Protein AF-A0A0G0P1F6-F1 (afdb_monomer)

Secondary structure (DSSP, 8-state):
-THHHHHHHHHHHHHHHHHHHHHT-S-THHHHHSHHHHHHHHHHHHHHHHHHHHHHHHT--HHHHHHHTSHHHHHHHHHHHHHHHHHHHHHHHHHHHHTTTT-HHHHHTTTS--S-HHHHHHHHHHH-

Sequence (128 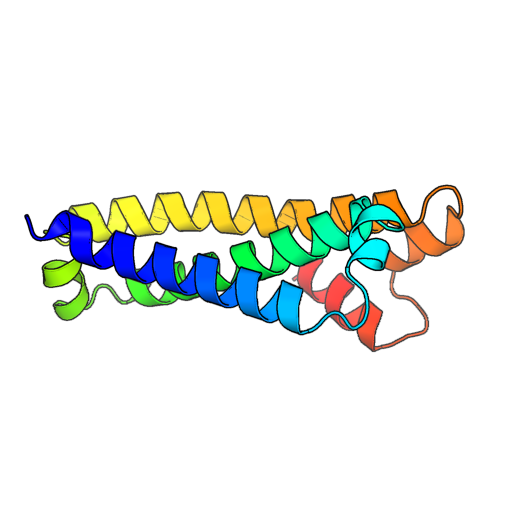aa):
MQKKKGNFIIMVLVILTLSLYLLSKADLKILWRYPWLSVSQMMSLVGVVLLSFTFVLGSRSKFLENWFGGLDEVNKKHQRLGKISYFLLLLHPLLLAVNVLPNVKAATNFLYLSQNNVYNFGVLALYL

Mean predicted aligned error: 8.44 Å

Radius of gyration: 17.68 Å; Cα contacts (8 Å, |Δi|>4): 114; chains: 1; bounding box: 34×30×54 Å

Organism: NCBI:txid1618489

Structure (mmCIF, N/CA/C/O backbone):
data_AF-A0A0G0P1F6-F1
#
_entry.id   AF-A0A0G0P1F6-F1
#
loop_
_atom_site.group_PDB
_atom_site.id
_atom_site.type_symbol
_atom_site.label_atom_id
_atom_site.label_alt_id
_atom_site.label_comp_id
_atom_site.label_asym_id
_atom_site.label_entity_id
_atom_site.label_seq_id
_atom_site.pdbx_PDB_ins_code
_atom_site.Cartn_x
_atom_site.Cartn_y
_atom_site.Cartn_z
_atom_site.occupancy
_atom_site.B_iso_or_equiv
_atom_site.auth_seq_id
_atom_site.auth_comp_id
_atom_site.auth_asym_id
_atom_site.auth_atom_id
_atom_site.pdbx_PDB_model_num
ATOM 1 N N . MET A 1 1 ? -1.261 -1.566 26.936 1.00 49.44 1 MET A N 1
ATOM 2 C CA . MET A 1 1 ? -0.662 -2.495 25.938 1.00 49.44 1 MET A CA 1
ATOM 3 C C . MET A 1 1 ? -1.499 -2.724 24.666 1.00 49.44 1 MET A C 1
ATOM 5 O O . MET A 1 1 ? -0.980 -3.338 23.741 1.00 49.44 1 MET A O 1
ATOM 9 N N . GLN A 1 2 ? -2.741 -2.223 24.543 1.00 54.69 2 GLN A N 1
ATOM 10 C CA . GLN A 1 2 ? -3.617 -2.553 23.400 1.00 54.69 2 GLN A CA 1
ATOM 11 C C . GLN A 1 2 ? -3.175 -1.951 22.047 1.00 54.69 2 GLN A C 1
ATOM 13 O O . GLN A 1 2 ? -3.309 -2.622 21.029 1.00 54.69 2 GLN A O 1
ATOM 18 N N . LYS A 1 3 ? -2.500 -0.785 22.037 1.00 57.94 3 LYS A N 1
ATOM 19 C CA . LYS A 1 3 ? -1.999 -0.101 20.818 1.00 57.94 3 LYS A CA 1
ATOM 20 C C . LYS A 1 3 ? -1.089 -0.955 19.910 1.00 57.94 3 LYS A C 1
ATOM 22 O O . LYS A 1 3 ? -0.895 -0.615 18.744 1.00 57.94 3 LYS A O 1
ATOM 27 N N . LYS A 1 4 ? -0.484 -2.033 20.431 1.00 65.12 4 LYS A N 1
ATOM 28 C CA . LYS A 1 4 ? 0.428 -2.899 19.662 1.00 65.12 4 LYS A CA 1
ATOM 29 C C . LYS A 1 4 ? -0.303 -3.938 18.802 1.00 65.12 4 LYS A C 1
ATOM 31 O O . LYS A 1 4 ? 0.271 -4.364 17.806 1.00 65.12 4 LYS A O 1
ATOM 36 N N . LYS A 1 5 ? -1.551 -4.306 19.130 1.00 78.50 5 LYS A N 1
ATOM 37 C CA . LYS A 1 5 ? -2.279 -5.380 18.428 1.00 78.50 5 LYS A CA 1
ATOM 38 C C . LYS A 1 5 ? -2.628 -4.997 16.986 1.00 78.50 5 LYS A C 1
ATOM 40 O O . LYS A 1 5 ? -2.312 -5.751 16.073 1.00 78.50 5 LYS A O 1
ATOM 45 N N . GLY A 1 6 ? -3.186 -3.803 16.766 1.00 80.44 6 GLY A N 1
ATOM 46 C CA . GLY A 1 6 ? -3.555 -3.342 15.422 1.00 80.44 6 GLY A CA 1
ATOM 47 C C . GLY A 1 6 ? -2.365 -3.201 14.463 1.00 80.44 6 GLY A C 1
ATOM 48 O O . GLY A 1 6 ? -2.410 -3.695 13.340 1.00 80.44 6 GLY A O 1
ATOM 49 N N . ASN A 1 7 ? -1.256 -2.599 14.915 1.00 85.50 7 ASN A N 1
ATOM 50 C CA . ASN A 1 7 ? -0.048 -2.490 14.082 1.00 85.50 7 ASN A CA 1
ATOM 51 C C . ASN A 1 7 ? 0.570 -3.866 13.782 1.00 85.50 7 ASN A C 1
ATOM 53 O O . ASN A 1 7 ? 1.120 -4.057 12.702 1.00 85.50 7 ASN A O 1
ATOM 57 N N . PHE A 1 8 ? 0.487 -4.812 14.724 1.00 88.50 8 PHE A N 1
ATOM 58 C CA . PHE A 1 8 ? 0.992 -6.168 14.525 1.00 88.50 8 PHE A CA 1
ATOM 59 C C . PHE A 1 8 ? 0.235 -6.890 13.404 1.00 88.50 8 PHE A C 1
ATOM 61 O O . PHE A 1 8 ? 0.870 -7.471 12.534 1.00 88.50 8 PHE A O 1
ATOM 68 N N . ILE A 1 9 ? -1.097 -6.775 13.358 1.00 89.69 9 ILE A N 1
ATOM 69 C CA . ILE A 1 9 ? -1.917 -7.369 12.286 1.00 89.69 9 ILE A CA 1
ATOM 70 C C . ILE A 1 9 ? -1.520 -6.811 10.914 1.00 89.69 9 ILE A C 1
ATOM 72 O O . ILE A 1 9 ? -1.302 -7.578 9.978 1.00 89.69 9 ILE A O 1
ATOM 76 N N . ILE A 1 10 ? -1.373 -5.485 10.802 1.00 90.62 10 ILE A N 1
ATOM 77 C CA . ILE A 1 10 ? -0.956 -4.839 9.547 1.00 90.62 10 ILE A CA 1
ATOM 78 C C . ILE A 1 10 ? 0.430 -5.344 9.126 1.00 90.62 10 ILE A C 1
ATOM 80 O O . ILE A 1 10 ? 0.631 -5.701 7.969 1.00 90.62 10 ILE A O 1
ATOM 84 N N . MET A 1 11 ? 1.376 -5.417 10.067 1.00 92.19 11 MET A N 1
ATOM 85 C CA . MET A 1 11 ? 2.730 -5.901 9.797 1.00 92.19 11 MET A CA 1
ATOM 86 C C . MET A 1 11 ? 2.732 -7.360 9.327 1.00 92.19 11 MET A C 1
A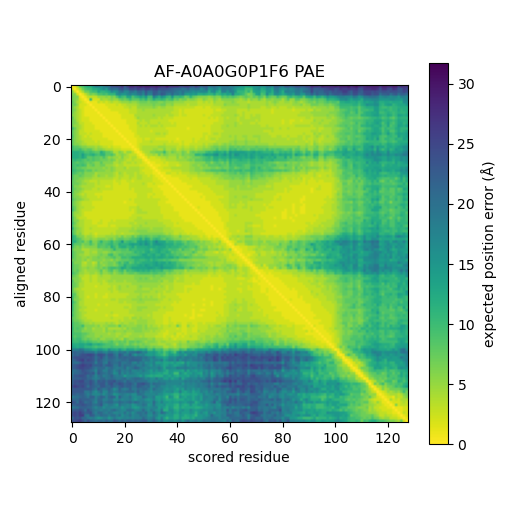TOM 88 O O . MET A 1 11 ? 3.383 -7.670 8.333 1.00 92.19 11 MET A O 1
ATOM 92 N N . VAL A 1 12 ? 1.971 -8.238 9.988 1.00 94.25 12 VAL A N 1
ATOM 93 C CA . VAL A 1 12 ? 1.838 -9.648 9.596 1.00 94.25 12 VAL A CA 1
ATOM 94 C C . VAL A 1 12 ? 1.283 -9.771 8.180 1.00 94.25 12 VAL A C 1
ATOM 96 O O . VAL A 1 12 ? 1.823 -10.539 7.393 1.00 94.25 12 VAL A O 1
ATOM 99 N N . LEU A 1 13 ? 0.259 -8.995 7.821 1.00 93.25 13 LEU A N 1
ATOM 100 C CA . LEU A 1 13 ? -0.334 -9.052 6.481 1.00 93.25 13 LEU A CA 1
ATOM 101 C C . LEU A 1 13 ? 0.591 -8.506 5.394 1.00 93.25 13 LEU A C 1
ATOM 103 O O . LEU A 1 13 ? 0.654 -9.079 4.308 1.00 93.25 13 LEU A O 1
ATOM 107 N N . VAL A 1 14 ? 1.344 -7.442 5.680 1.00 93.88 14 VAL A N 1
ATOM 108 C CA . VAL A 1 14 ? 2.364 -6.927 4.755 1.00 93.88 14 VAL A CA 1
ATOM 109 C C . VAL A 1 14 ? 3.455 -7.974 4.527 1.00 93.88 14 VAL A C 1
ATOM 111 O O . VAL A 1 14 ? 3.782 -8.271 3.380 1.00 93.88 14 VAL A O 1
ATOM 114 N N . ILE A 1 15 ? 3.974 -8.579 5.601 1.00 94.88 15 ILE A N 1
ATOM 115 C CA . ILE A 1 15 ? 4.989 -9.637 5.511 1.00 94.88 15 ILE A CA 1
ATOM 116 C C . ILE A 1 15 ? 4.435 -10.839 4.749 1.00 94.88 15 ILE A C 1
ATOM 118 O O . ILE A 1 15 ? 5.092 -11.334 3.842 1.00 94.88 15 ILE A 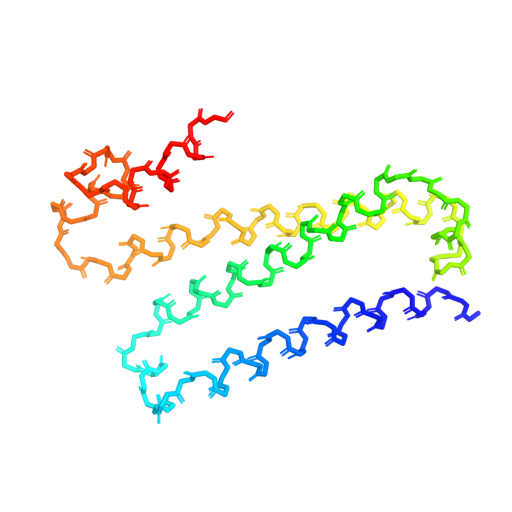O 1
ATOM 122 N N . LEU A 1 16 ? 3.217 -11.279 5.067 1.00 95.62 16 LEU A N 1
ATOM 123 C CA . LEU A 1 16 ? 2.559 -12.385 4.379 1.00 95.62 16 LEU A CA 1
ATOM 124 C C . LEU A 1 16 ? 2.433 -12.107 2.877 1.00 95.62 16 LEU A C 1
ATOM 126 O O . LEU A 1 16 ? 2.779 -12.963 2.069 1.00 95.62 16 LEU A O 1
ATOM 130 N N . THR A 1 17 ? 2.002 -10.902 2.501 1.00 94.69 17 THR A N 1
ATOM 131 C CA . THR A 1 17 ? 1.849 -10.502 1.094 1.00 94.69 17 THR A CA 1
ATOM 132 C C . THR A 1 17 ? 3.189 -10.521 0.358 1.00 94.69 17 THR A C 1
ATOM 134 O O . THR A 1 17 ? 3.278 -11.046 -0.750 1.00 94.69 17 THR A O 1
ATOM 137 N N . LEU A 1 18 ? 4.253 -10.001 0.978 1.00 93.50 18 LEU A N 1
ATOM 138 C CA . LEU A 1 18 ? 5.594 -10.019 0.391 1.00 93.50 18 LEU A CA 1
ATOM 139 C C . LEU A 1 18 ? 6.163 -11.441 0.292 1.00 93.50 18 LEU A C 1
ATOM 141 O O . LEU A 1 18 ? 6.753 -11.790 -0.729 1.00 93.50 18 LEU A O 1
ATOM 145 N N . SER A 1 19 ? 5.942 -12.281 1.301 1.00 93.25 19 SER A N 1
ATOM 146 C CA . SER A 1 19 ? 6.341 -13.691 1.275 1.00 93.25 19 SER A CA 1
ATOM 147 C C . SER A 1 19 ? 5.630 -14.456 0.160 1.00 93.25 19 SER A C 1
ATOM 149 O O . SER A 1 19 ? 6.282 -15.164 -0.603 1.00 93.25 19 SER A O 1
ATOM 151 N N . LEU A 1 20 ? 4.313 -14.273 0.009 1.00 93.25 20 LEU A N 1
ATOM 152 C CA . LEU A 1 20 ? 3.540 -14.875 -1.083 1.00 93.25 20 LEU A CA 1
ATOM 153 C C . LEU A 1 20 ? 4.018 -14.387 -2.455 1.00 93.25 20 LEU A C 1
ATOM 155 O O . LEU A 1 20 ? 4.124 -15.183 -3.384 1.00 93.25 20 LEU A O 1
ATOM 159 N N . TYR A 1 21 ? 4.365 -13.104 -2.579 1.00 92.31 21 TYR A N 1
ATOM 160 C CA . TYR A 1 21 ? 4.943 -12.562 -3.807 1.00 92.31 21 TYR A CA 1
ATOM 161 C C . TYR A 1 21 ? 6.274 -13.234 -4.172 1.00 92.31 21 TYR A C 1
ATOM 163 O O . TYR A 1 21 ? 6.478 -13.583 -5.335 1.00 92.31 21 TYR A O 1
ATOM 171 N N . LEU A 1 22 ? 7.163 -13.448 -3.196 1.00 91.19 22 LEU A N 1
ATOM 172 C CA . LEU A 1 22 ? 8.436 -14.138 -3.420 1.00 91.19 22 LEU A CA 1
ATOM 173 C C . LEU A 1 22 ? 8.22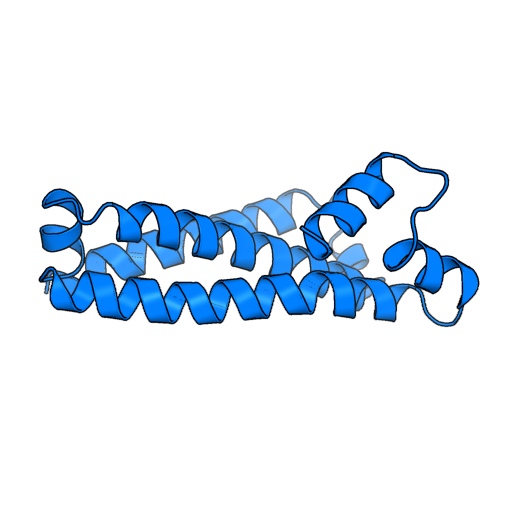4 -15.611 -3.794 1.00 91.19 22 LEU A C 1
ATOM 175 O O . LEU A 1 22 ? 8.834 -16.081 -4.750 1.00 91.19 22 LEU A O 1
ATOM 179 N N . LEU A 1 23 ? 7.320 -16.309 -3.098 1.00 91.50 23 LEU A N 1
ATOM 180 C CA . LEU A 1 23 ? 6.961 -17.704 -3.388 1.00 91.50 23 LEU A CA 1
ATOM 181 C C . LEU A 1 23 ? 6.291 -17.874 -4.757 1.00 91.50 23 LEU A C 1
ATOM 183 O O . LEU A 1 23 ? 6.416 -18.922 -5.382 1.00 91.50 23 LEU A O 1
ATOM 187 N N . SER A 1 24 ? 5.599 -16.843 -5.243 1.00 90.06 24 SER A N 1
ATOM 188 C CA . SER A 1 24 ? 4.973 -16.849 -6.565 1.00 90.06 24 SER A CA 1
ATOM 189 C C . SER A 1 24 ? 5.988 -16.783 -7.716 1.00 90.06 24 SER A C 1
ATOM 191 O O . SER A 1 24 ? 5.598 -17.010 -8.864 1.00 90.06 24 SER A O 1
ATOM 193 N N . LYS A 1 25 ? 7.261 -16.435 -7.471 1.00 86.00 25 LYS A N 1
ATOM 194 C CA . LYS A 1 25 ? 8.282 -16.373 -8.527 1.00 86.00 25 LYS A CA 1
ATOM 195 C C . LYS A 1 25 ? 8.949 -17.738 -8.700 1.00 86.00 25 LYS A C 1
ATOM 197 O O . LYS A 1 25 ? 9.528 -18.274 -7.766 1.00 86.00 25 LYS A O 1
ATOM 202 N N . ALA A 1 26 ? 8.931 -18.251 -9.931 1.00 80.19 26 ALA A N 1
ATOM 203 C CA . ALA A 1 26 ? 9.583 -19.514 -10.284 1.00 80.19 26 ALA A CA 1
ATOM 204 C C . ALA A 1 26 ? 11.121 -19.467 -10.158 1.00 80.19 26 ALA A C 1
ATOM 206 O O . ALA A 1 26 ? 11.741 -20.480 -9.857 1.00 80.19 26 ALA A O 1
ATOM 207 N N . ASP A 1 27 ? 11.735 -18.296 -10.367 1.00 86.44 27 ASP A N 1
ATOM 208 C CA . ASP A 1 27 ? 13.167 -18.067 -10.151 1.00 86.44 27 ASP A CA 1
ATOM 209 C C . ASP A 1 27 ? 13.384 -16.698 -9.486 1.00 86.44 27 ASP A C 1
ATOM 211 O O . ASP A 1 27 ? 12.959 -15.655 -9.997 1.00 86.44 27 ASP A O 1
ATOM 215 N N . LEU A 1 28 ? 14.080 -16.691 -8.348 1.00 85.19 28 LEU A N 1
ATOM 216 C CA . LEU A 1 28 ? 14.423 -15.474 -7.608 1.00 85.19 28 LEU A CA 1
ATOM 217 C C . LEU A 1 28 ? 15.410 -14.579 -8.375 1.00 85.19 28 LEU A C 1
ATOM 219 O O . LEU A 1 28 ? 15.469 -13.376 -8.124 1.00 85.19 28 LEU A O 1
ATOM 223 N N . LYS A 1 29 ? 16.145 -15.116 -9.357 1.00 87.56 29 LYS A N 1
ATOM 224 C CA . LYS A 1 29 ? 17.039 -14.329 -10.223 1.00 87.56 29 LYS A CA 1
ATOM 225 C C . LYS A 1 29 ? 16.285 -13.307 -11.074 1.00 87.56 29 LYS A C 1
ATOM 227 O O . LYS A 1 29 ? 16.871 -12.298 -11.461 1.00 87.56 29 LYS A O 1
ATOM 232 N N . ILE A 1 30 ? 14.988 -13.516 -11.321 1.00 82.62 30 ILE A N 1
ATOM 233 C CA . ILE A 1 30 ? 14.132 -12.554 -12.034 1.00 82.62 30 ILE A CA 1
ATOM 234 C C . ILE A 1 30 ? 14.092 -11.213 -11.289 1.00 82.62 30 ILE A C 1
ATOM 236 O O . ILE A 1 30 ? 14.083 -10.163 -11.932 1.00 82.62 30 ILE A O 1
ATOM 240 N N . LEU A 1 31 ? 14.148 -11.240 -9.950 1.00 83.00 31 LEU A N 1
ATOM 241 C CA . LEU A 1 31 ? 14.143 -10.035 -9.118 1.00 83.00 31 LEU A CA 1
ATOM 242 C C . LEU A 1 31 ? 15.359 -9.150 -9.401 1.00 83.00 31 LEU A C 1
ATOM 244 O O . LEU A 1 31 ? 15.234 -7.935 -9.535 1.00 83.00 31 LEU A O 1
ATOM 248 N N . TRP A 1 32 ? 16.525 -9.778 -9.546 1.00 85.06 32 TRP A N 1
ATOM 249 C CA . TRP A 1 32 ? 17.782 -9.098 -9.851 1.00 85.06 32 TRP A CA 1
ATOM 250 C C . TRP A 1 32 ? 17.890 -8.689 -11.317 1.00 85.06 32 TRP A C 1
ATOM 252 O O . TRP A 1 32 ? 18.519 -7.682 -11.629 1.00 85.06 32 TRP A O 1
ATOM 262 N N . ARG A 1 33 ? 17.261 -9.447 -12.221 1.00 85.00 33 ARG A N 1
ATOM 263 C CA . ARG A 1 33 ? 17.269 -9.149 -13.657 1.00 85.00 33 ARG A CA 1
ATOM 264 C C . ARG A 1 33 ? 16.380 -7.959 -14.022 1.00 85.00 33 ARG A C 1
ATOM 266 O O . ARG A 1 33 ? 16.718 -7.225 -14.944 1.00 85.00 33 ARG A O 1
ATOM 273 N N . TYR A 1 34 ? 15.286 -7.754 -13.288 1.00 84.94 34 TYR A N 1
ATOM 274 C CA . TYR A 1 34 ? 14.364 -6.629 -13.471 1.00 84.94 34 TYR A CA 1
ATOM 275 C C . TYR A 1 34 ? 14.094 -5.928 -12.128 1.00 84.94 34 TYR A C 1
ATOM 277 O O . TYR A 1 34 ? 13.004 -6.071 -11.556 1.00 84.94 34 TYR A O 1
ATOM 285 N N . PRO A 1 35 ? 15.074 -5.170 -11.599 1.00 86.88 35 PRO A N 1
ATOM 286 C CA . PRO A 1 35 ? 14.977 -4.583 -10.265 1.00 86.88 35 PRO A CA 1
ATOM 287 C C . PRO A 1 35 ? 13.864 -3.532 -10.184 1.00 86.88 35 PRO A C 1
ATOM 289 O O . PRO A 1 35 ? 13.072 -3.547 -9.245 1.00 86.88 35 PRO A O 1
ATOM 292 N N . TRP A 1 36 ? 13.728 -2.676 -11.201 1.00 85.12 36 TRP A N 1
ATOM 293 C CA . TRP A 1 36 ? 12.707 -1.622 -11.237 1.00 85.12 36 TRP A CA 1
ATOM 294 C C . TRP A 1 36 ? 11.285 -2.181 -11.266 1.00 85.12 36 TRP A C 1
ATOM 296 O O . TRP A 1 36 ? 10.430 -1.737 -10.500 1.00 85.12 36 TRP A O 1
ATOM 306 N N . LEU A 1 37 ? 11.049 -3.209 -12.087 1.00 84.44 37 LEU A N 1
ATOM 307 C CA . LEU A 1 37 ? 9.769 -3.914 -12.127 1.00 84.44 37 LEU A CA 1
ATOM 308 C C . LEU A 1 37 ? 9.448 -4.578 -10.783 1.00 84.44 37 LEU A C 1
ATOM 310 O O . LEU A 1 37 ? 8.320 -4.495 -10.304 1.00 84.44 37 LEU A O 1
ATOM 314 N N . SER A 1 38 ? 10.439 -5.214 -10.162 1.00 88.25 38 SER A N 1
ATOM 315 C CA . SER A 1 38 ? 10.250 -5.925 -8.895 1.00 88.25 38 SER A CA 1
ATOM 316 C C . SER A 1 38 ? 9.923 -4.971 -7.749 1.00 88.25 38 SER A C 1
ATOM 318 O O . SER A 1 38 ? 8.982 -5.221 -6.998 1.00 88.25 38 SER A O 1
ATOM 320 N N . VAL A 1 39 ? 10.642 -3.848 -7.649 1.00 90.38 39 VAL A N 1
ATOM 321 C CA . VAL A 1 39 ? 10.361 -2.807 -6.648 1.00 90.38 39 VAL A CA 1
ATOM 322 C C . VAL A 1 39 ? 8.992 -2.176 -6.902 1.00 90.38 39 VAL A C 1
ATOM 324 O O . VAL A 1 39 ? 8.214 -2.026 -5.964 1.00 90.38 39 VAL A O 1
ATOM 327 N N . SER A 1 40 ? 8.650 -1.889 -8.162 1.00 89.12 40 SER A N 1
ATOM 328 C CA . SER A 1 40 ? 7.328 -1.378 -8.541 1.00 89.12 40 SER A CA 1
ATOM 329 C C . SER A 1 40 ? 6.198 -2.325 -8.102 1.00 89.12 40 SER A C 1
ATOM 331 O O . SER A 1 40 ? 5.215 -1.874 -7.512 1.00 89.12 40 SER A O 1
ATOM 333 N N . GLN A 1 41 ? 6.341 -3.637 -8.324 1.00 89.88 41 GLN A N 1
ATOM 334 C CA . GLN A 1 41 ? 5.353 -4.643 -7.906 1.00 89.88 41 GLN A CA 1
ATOM 335 C C . GLN A 1 41 ? 5.225 -4.724 -6.377 1.00 89.88 41 GLN A C 1
ATOM 337 O O . GLN A 1 41 ? 4.108 -4.737 -5.858 1.00 89.88 41 GLN A O 1
ATOM 342 N N . MET A 1 42 ? 6.345 -4.716 -5.647 1.00 92.56 42 MET A N 1
ATOM 343 C CA . MET A 1 42 ? 6.331 -4.707 -4.179 1.00 92.56 42 MET A CA 1
ATOM 344 C C . MET A 1 42 ? 5.657 -3.444 -3.621 1.00 92.56 42 MET A C 1
ATOM 346 O O . MET A 1 42 ? 4.842 -3.545 -2.705 1.00 92.56 42 MET A O 1
ATOM 350 N N . MET A 1 43 ? 5.945 -2.269 -4.193 1.00 92.88 43 MET A N 1
ATOM 351 C CA . MET A 1 43 ? 5.318 -1.003 -3.796 1.00 92.88 43 MET A CA 1
ATOM 352 C C . MET A 1 43 ? 3.803 -1.022 -4.007 1.00 92.88 43 MET A C 1
ATOM 354 O O . MET A 1 43 ? 3.068 -0.594 -3.120 1.00 92.88 43 MET A O 1
ATOM 358 N N . SER A 1 44 ? 3.338 -1.570 -5.133 1.00 92.94 44 SER A N 1
ATOM 359 C CA . SER A 1 44 ? 1.908 -1.728 -5.414 1.00 92.94 44 SER A CA 1
ATOM 360 C C . SER A 1 44 ? 1.220 -2.628 -4.389 1.00 92.94 44 SER A C 1
ATOM 362 O O . SER A 1 44 ? 0.236 -2.225 -3.774 1.00 92.94 44 SER A O 1
ATOM 364 N N . LEU A 1 45 ? 1.785 -3.810 -4.121 1.00 93.94 45 LEU A N 1
ATOM 365 C CA . LEU A 1 45 ? 1.217 -4.766 -3.167 1.00 93.94 45 LEU A CA 1
ATOM 366 C C . LEU A 1 45 ? 1.126 -4.183 -1.754 1.00 93.94 45 LEU A C 1
ATOM 368 O O . LEU A 1 45 ? 0.070 -4.237 -1.124 1.00 93.94 45 LEU A O 1
ATOM 372 N N . VAL A 1 46 ? 2.214 -3.582 -1.266 1.00 95.25 46 VAL A N 1
ATOM 373 C CA . VAL A 1 46 ? 2.224 -2.935 0.052 1.00 95.25 46 VAL A CA 1
ATOM 374 C C . VAL A 1 46 ? 1.259 -1.748 0.070 1.00 95.25 46 VAL A C 1
ATOM 376 O O . VAL A 1 46 ? 0.493 -1.598 1.021 1.00 95.25 46 VAL A O 1
ATOM 379 N N . GLY A 1 47 ? 1.243 -0.938 -0.990 1.00 94.50 47 GLY A N 1
ATOM 380 C CA . GLY A 1 47 ? 0.335 0.195 -1.148 1.00 94.50 47 GLY A CA 1
ATOM 381 C C . GLY A 1 47 ? -1.136 -0.208 -1.042 1.00 94.50 47 GLY A C 1
ATOM 382 O O . GLY A 1 47 ? -1.858 0.365 -0.229 1.00 94.50 47 GLY A O 1
ATOM 383 N N . VAL A 1 48 ? -1.570 -1.234 -1.783 1.00 94.56 48 VAL A N 1
ATOM 384 C CA . VAL A 1 48 ? -2.962 -1.723 -1.778 1.00 94.56 48 VAL A CA 1
ATOM 385 C C . VAL A 1 48 ? -3.357 -2.317 -0.426 1.00 94.56 48 VAL A C 1
ATOM 387 O O . VAL A 1 48 ? -4.462 -2.052 0.052 1.00 94.56 48 VAL A O 1
ATOM 390 N N . VAL A 1 49 ? -2.473 -3.079 0.228 1.00 95.31 4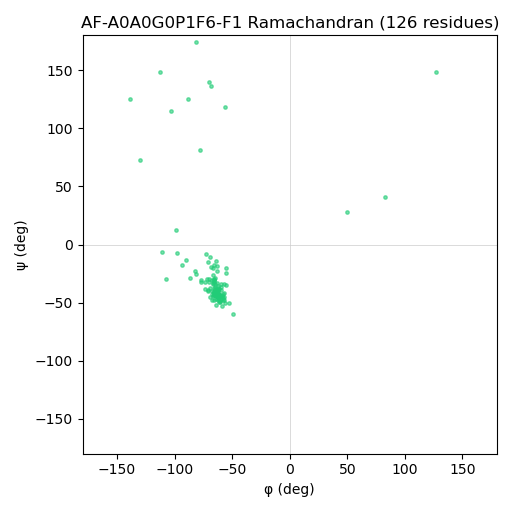9 VAL A N 1
ATOM 391 C CA . VAL A 1 49 ? -2.740 -3.625 1.573 1.00 95.31 49 VAL A CA 1
ATOM 392 C C . VAL A 1 49 ? -2.976 -2.484 2.564 1.00 95.31 49 VAL A C 1
ATOM 394 O O . VAL A 1 49 ? -3.979 -2.476 3.281 1.00 95.31 49 VAL A O 1
ATOM 397 N N . LEU A 1 50 ? -2.089 -1.486 2.578 1.00 94.38 50 LEU A N 1
ATOM 398 C CA . LEU A 1 50 ? -2.216 -0.334 3.470 1.00 94.38 50 LEU A CA 1
ATOM 399 C C . LEU A 1 50 ? -3.451 0.514 3.138 1.00 94.38 50 LEU A C 1
ATOM 401 O O . LEU A 1 50 ? -4.153 0.930 4.060 1.00 94.38 50 LEU A O 1
ATOM 405 N N . LEU A 1 51 ? -3.759 0.715 1.854 1.00 94.75 51 LEU A N 1
ATOM 406 C CA . LEU A 1 51 ? -4.958 1.427 1.410 1.00 94.75 51 LEU A CA 1
ATOM 407 C C . LEU A 1 51 ? -6.230 0.698 1.866 1.00 94.75 51 LEU A C 1
ATOM 409 O O . LEU A 1 51 ? -7.125 1.315 2.439 1.00 94.75 51 LEU A O 1
ATOM 413 N N . SER A 1 52 ? -6.285 -0.624 1.716 1.00 94.38 52 SER A N 1
ATOM 414 C CA . SER A 1 52 ? -7.414 -1.438 2.186 1.00 94.38 52 SER A CA 1
ATOM 415 C C . SER A 1 52 ? -7.637 -1.260 3.691 1.00 94.38 52 SER A C 1
ATOM 417 O O . SER A 1 52 ? -8.762 -1.046 4.145 1.00 94.38 52 SER A O 1
ATOM 419 N N . PHE A 1 53 ? -6.554 -1.231 4.474 1.00 91.88 53 PHE A N 1
ATOM 420 C CA . PHE A 1 53 ? -6.625 -0.929 5.904 1.00 91.88 53 PHE A CA 1
ATOM 421 C C . PHE A 1 53 ? -7.129 0.479 6.207 1.00 91.88 53 PHE A C 1
ATOM 423 O O . PHE A 1 53 ? -7.807 0.673 7.218 1.00 91.88 53 PHE A O 1
ATOM 430 N N . THR A 1 54 ? -6.836 1.466 5.361 1.00 92.62 54 THR A N 1
ATOM 431 C CA . THR A 1 54 ? -7.359 2.821 5.565 1.00 92.62 54 THR A CA 1
ATOM 432 C C . THR A 1 54 ? -8.877 2.853 5.442 1.00 92.62 54 THR A C 1
ATOM 434 O O . THR A 1 54 ? -9.509 3.450 6.310 1.00 92.62 54 THR A O 1
ATOM 437 N N . PHE A 1 55 ? -9.480 2.137 4.489 1.00 91.06 55 PHE A N 1
ATOM 438 C CA . PHE A 1 55 ? -10.941 2.026 4.400 1.00 91.06 55 PHE A CA 1
ATOM 439 C C . PHE A 1 55 ? -11.544 1.369 5.646 1.00 91.06 55 PHE A C 1
ATOM 441 O O . PHE A 1 55 ? -12.503 1.887 6.217 1.00 91.06 55 PHE A O 1
ATOM 448 N N . VAL A 1 56 ? -10.926 0.289 6.137 1.00 90.62 56 VAL A N 1
ATOM 449 C CA . VAL A 1 56 ? -11.369 -0.389 7.367 1.00 90.62 56 VAL A CA 1
ATOM 450 C C . VAL A 1 56 ? -11.287 0.547 8.579 1.00 90.62 56 VAL A C 1
ATOM 452 O O . VAL A 1 56 ? -12.245 0.648 9.346 1.00 90.62 56 VAL A O 1
ATOM 455 N N . LEU A 1 57 ? -10.183 1.284 8.741 1.00 88.50 57 LEU A N 1
ATOM 456 C CA . LEU A 1 57 ? -10.019 2.277 9.814 1.00 88.50 57 LEU A CA 1
ATOM 457 C C . LEU A 1 57 ? -10.981 3.467 9.665 1.00 88.50 57 LEU A C 1
ATOM 459 O O . LEU A 1 57 ? -11.412 4.033 10.668 1.00 88.50 57 LEU A O 1
ATOM 463 N N . GLY A 1 58 ? -11.350 3.817 8.431 1.00 87.06 58 GLY A N 1
ATOM 464 C CA . GLY A 1 58 ? -12.299 4.884 8.112 1.00 87.06 58 GLY A CA 1
ATOM 465 C C . GLY A 1 58 ? -13.739 4.578 8.529 1.00 87.06 58 GLY A C 1
ATOM 466 O O . GLY A 1 58 ? -14.516 5.508 8.726 1.00 87.06 58 GLY A O 1
ATOM 467 N N . SER A 1 59 ? -14.082 3.304 8.756 1.00 86.50 59 SER A N 1
ATOM 468 C CA . SER A 1 59 ? -15.415 2.890 9.228 1.00 86.50 59 SER A CA 1
ATOM 469 C C . SER A 1 59 ? -15.775 3.407 10.629 1.00 86.50 59 SER A C 1
ATOM 471 O O . SER A 1 59 ? -16.938 3.335 11.019 1.00 86.50 59 SER A O 1
ATOM 473 N N . ARG A 1 60 ? -14.793 3.908 11.403 1.00 81.12 60 ARG A N 1
ATOM 474 C CA . ARG A 1 60 ? -14.961 4.414 12.784 1.00 81.12 60 ARG A CA 1
ATOM 475 C C . ARG A 1 60 ? -15.719 3.451 13.713 1.00 81.12 60 ARG A C 1
ATOM 477 O O . ARG A 1 60 ? -16.366 3.876 14.667 1.00 81.12 60 ARG A O 1
ATOM 484 N N . SER A 1 61 ? -15.639 2.146 13.453 1.00 82.19 61 SER A N 1
ATOM 485 C CA . SER A 1 61 ? -16.313 1.140 14.273 1.00 82.19 61 SER A CA 1
ATOM 486 C C . SER A 1 61 ? -15.666 1.015 15.658 1.00 82.19 61 SER A C 1
ATOM 488 O O . SER A 1 61 ? -14.438 0.970 15.784 1.00 82.19 61 SER A O 1
ATOM 490 N N . LYS A 1 62 ? -16.499 0.866 16.700 1.00 80.31 62 LYS A N 1
ATOM 491 C CA . LYS A 1 62 ? -16.077 0.640 18.100 1.00 80.31 62 LYS A CA 1
ATOM 492 C C . LYS A 1 62 ? -15.151 -0.573 18.260 1.00 80.31 62 LYS A C 1
ATOM 494 O O . LYS A 1 62 ? -14.353 -0.638 19.189 1.00 80.31 62 LYS A O 1
ATOM 499 N N . PHE A 1 63 ? -15.220 -1.538 17.342 1.00 80.44 63 PHE A N 1
ATOM 500 C CA . PHE A 1 63 ? -14.329 -2.697 17.348 1.00 80.44 63 PHE A CA 1
ATOM 501 C C . PHE A 1 63 ? -12.859 -2.311 17.117 1.00 80.44 63 PHE A C 1
ATOM 503 O O . PHE A 1 63 ? -11.966 -2.807 17.805 1.00 80.44 63 PHE A O 1
ATOM 510 N N . LEU A 1 64 ? -12.605 -1.384 16.189 1.00 81.62 64 LEU A N 1
ATOM 511 C CA . LEU A 1 64 ? -11.254 -0.905 15.890 1.00 81.62 64 LEU A CA 1
ATOM 512 C C . LEU A 1 64 ? -10.699 -0.014 17.001 1.00 81.62 64 LEU A C 1
ATOM 514 O O . LEU A 1 64 ? -9.494 -0.017 17.249 1.00 81.62 64 LEU A O 1
ATOM 518 N N . GLU A 1 65 ? -11.565 0.693 17.720 1.00 82.38 65 GLU A N 1
ATOM 519 C CA . GLU A 1 65 ? -11.171 1.500 18.872 1.00 82.38 65 GLU A CA 1
ATOM 520 C C . GLU A 1 65 ? -10.450 0.663 19.944 1.00 82.38 65 GLU A C 1
ATOM 522 O O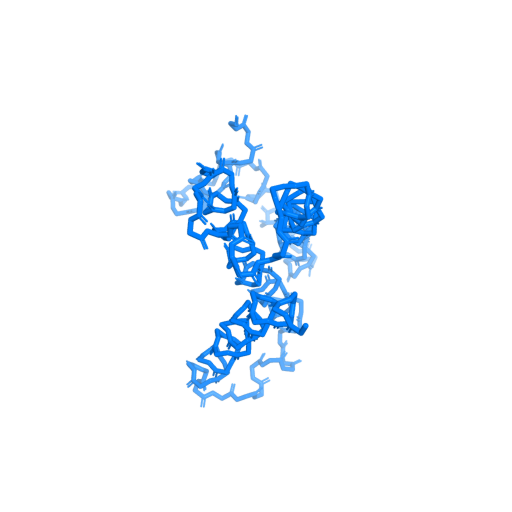 . GLU A 1 65 ? -9.381 1.059 20.420 1.00 82.38 65 GLU A O 1
ATOM 527 N N . ASN A 1 66 ? -10.945 -0.547 20.222 1.00 81.19 66 ASN A N 1
ATOM 528 C CA . ASN A 1 66 ? -10.317 -1.491 21.154 1.00 81.19 66 ASN A CA 1
ATOM 529 C C . ASN A 1 66 ? -8.953 -2.015 20.662 1.00 81.19 66 ASN A C 1
ATOM 531 O O . ASN A 1 66 ? -8.102 -2.419 21.454 1.00 81.19 66 ASN A O 1
ATOM 535 N N . TRP A 1 67 ? -8.715 -2.038 19.350 1.00 79.62 67 TRP A N 1
ATOM 536 C CA . TRP A 1 67 ? -7.472 -2.560 18.765 1.00 79.62 67 TRP A CA 1
ATOM 537 C C . TRP A 1 67 ? -6.357 -1.520 18.677 1.00 79.62 67 TRP A C 1
ATOM 539 O O . TRP A 1 67 ? -5.173 -1.872 18.720 1.00 79.62 67 TRP A O 1
ATOM 549 N N . PHE A 1 68 ? -6.727 -0.247 18.553 1.00 79.50 68 PHE A N 1
ATOM 550 C CA . PHE A 1 68 ? -5.794 0.866 18.377 1.00 79.50 68 PHE A CA 1
ATOM 551 C C . PHE A 1 68 ? -5.728 1.800 19.596 1.00 79.50 68 PHE A C 1
ATOM 553 O O . PHE A 1 68 ? -4.817 2.624 19.670 1.00 79.50 68 PHE A O 1
ATOM 560 N N . GLY A 1 69 ? -6.588 1.592 20.599 1.00 79.25 69 GLY A N 1
ATOM 561 C CA . GLY A 1 69 ? -6.530 2.254 21.902 1.00 79.25 69 GLY A CA 1
ATOM 562 C C . GLY A 1 69 ? -7.177 3.638 21.929 1.00 79.25 69 GLY A C 1
ATOM 563 O O . GLY A 1 69 ? -6.602 4.539 22.539 1.00 79.25 69 GLY A O 1
ATOM 564 N N . GLY A 1 70 ? -8.323 3.797 21.260 1.00 85.75 70 GLY A N 1
ATOM 565 C CA . GLY A 1 70 ? -9.104 5.041 21.218 1.00 85.75 70 GLY A CA 1
ATOM 566 C C . GLY A 1 70 ? -9.429 5.511 19.795 1.00 85.75 70 GLY A C 1
ATOM 567 O O . GLY A 1 70 ? -8.632 5.321 18.870 1.00 85.75 70 GLY A O 1
ATOM 568 N N . LEU A 1 71 ? -10.583 6.161 19.619 1.00 83.06 71 LEU A N 1
ATOM 569 C CA . LEU A 1 71 ? -11.036 6.682 18.322 1.00 83.06 71 LEU A CA 1
ATOM 570 C C . LEU A 1 71 ? -10.066 7.718 17.713 1.00 83.06 71 LEU A C 1
ATOM 572 O O . LEU A 1 71 ? -9.812 7.708 16.506 1.00 83.06 71 LEU A O 1
ATOM 576 N N . ASP A 1 72 ? -9.450 8.562 18.545 1.00 86.38 72 ASP A N 1
ATOM 577 C CA . ASP A 1 72 ? -8.462 9.556 18.100 1.00 86.38 72 ASP A CA 1
ATOM 578 C C . ASP A 1 72 ? -7.197 8.915 17.519 1.00 86.38 72 ASP A C 1
ATOM 580 O O . ASP A 1 72 ? -6.628 9.396 16.534 1.00 86.38 72 ASP A O 1
ATOM 584 N N . GLU A 1 73 ? -6.749 7.806 18.107 1.00 86.25 73 GLU A N 1
ATOM 585 C CA . GLU A 1 73 ? -5.584 7.065 17.620 1.00 86.25 73 GLU A CA 1
ATOM 586 C C . GLU A 1 73 ? -5.895 6.356 16.299 1.00 86.25 73 GLU A C 1
ATOM 588 O O . GLU A 1 73 ? -5.062 6.377 15.389 1.00 86.25 73 GLU A O 1
ATOM 593 N N . VAL A 1 74 ? -7.105 5.799 16.152 1.00 88.44 74 VAL A N 1
ATOM 594 C CA . VAL A 1 74 ? -7.585 5.211 14.889 1.00 88.44 74 VAL A CA 1
ATOM 595 C C . VAL A 1 74 ? -7.537 6.245 13.763 1.00 88.44 74 VAL A C 1
ATOM 597 O O . VAL A 1 74 ? -6.974 5.962 12.706 1.00 88.44 74 VAL A O 1
ATOM 600 N N . ASN A 1 75 ? -8.037 7.463 13.993 1.00 88.75 75 ASN A N 1
ATOM 601 C CA . ASN A 1 75 ? -8.031 8.526 12.981 1.00 88.75 75 ASN A CA 1
ATOM 602 C C . ASN A 1 75 ? -6.611 8.988 12.614 1.00 88.75 75 ASN A C 1
ATOM 604 O O . ASN A 1 75 ? -6.287 9.124 11.430 1.00 88.75 75 ASN A O 1
ATOM 608 N N . LYS A 1 76 ? -5.722 9.168 13.602 1.00 90.44 76 LYS A N 1
ATOM 609 C CA . LYS A 1 76 ? -4.306 9.495 13.341 1.00 90.44 76 LYS A CA 1
ATOM 610 C C . LYS A 1 76 ? -3.623 8.402 12.517 1.00 90.44 76 LYS A C 1
ATOM 612 O O . LYS A 1 76 ? -2.813 8.699 11.636 1.00 90.44 76 LYS A O 1
ATOM 617 N N . LYS A 1 77 ? -3.940 7.133 12.787 1.00 90.12 77 LYS A N 1
ATOM 618 C CA . LYS A 1 77 ? -3.422 5.982 12.037 1.00 90.12 77 LYS A CA 1
ATOM 619 C C . LYS A 1 77 ? -3.986 5.924 10.626 1.00 90.12 77 LYS A C 1
ATOM 621 O O . LYS A 1 77 ? -3.195 5.777 9.700 1.00 90.12 77 LYS A O 1
ATOM 626 N N . HIS A 1 78 ? -5.290 6.119 10.458 1.00 92.50 78 HIS A N 1
ATOM 627 C CA . HIS A 1 78 ? -5.944 6.207 9.156 1.00 92.50 78 HIS A CA 1
ATOM 628 C C . HIS A 1 78 ? -5.258 7.250 8.261 1.00 92.50 78 HIS A C 1
ATOM 630 O O . HIS A 1 78 ? -4.817 6.919 7.165 1.00 92.50 78 HIS A O 1
ATOM 636 N N . GLN A 1 79 ? -5.044 8.470 8.765 1.00 92.75 79 GLN A N 1
ATOM 637 C CA . GLN A 1 79 ? -4.369 9.526 8.002 1.00 92.75 79 GLN A CA 1
ATOM 638 C C . GLN A 1 79 ? -2.918 9.175 7.643 1.00 92.75 79 GLN A C 1
ATOM 640 O O . GLN A 1 79 ? -2.480 9.428 6.521 1.00 92.75 79 GLN A O 1
ATOM 645 N N . ARG A 1 80 ? -2.148 8.598 8.577 1.00 93.12 80 ARG A N 1
ATOM 646 C CA . ARG A 1 80 ? -0.750 8.208 8.314 1.00 93.12 80 ARG A CA 1
ATOM 647 C C . ARG A 1 80 ? -0.657 7.086 7.284 1.00 93.12 80 ARG A C 1
ATOM 649 O O . ARG A 1 80 ? 0.130 7.198 6.351 1.00 93.12 80 ARG A O 1
ATOM 656 N N . LEU A 1 81 ? -1.457 6.032 7.442 1.00 93.25 81 LEU A N 1
ATOM 657 C CA . LEU A 1 81 ? -1.494 4.918 6.494 1.00 93.25 81 LEU A CA 1
ATOM 658 C C . LEU A 1 81 ? -2.003 5.372 5.125 1.00 93.25 81 LEU A C 1
ATOM 660 O O . LEU A 1 81 ? -1.446 4.950 4.119 1.00 93.25 81 LEU A O 1
ATOM 664 N N . GLY A 1 82 ? -2.972 6.291 5.085 1.00 93.62 82 GLY A N 1
ATOM 665 C CA . GLY A 1 82 ? -3.482 6.890 3.853 1.00 93.62 82 GLY A CA 1
ATOM 666 C C . GLY A 1 82 ? -2.373 7.583 3.074 1.00 93.62 82 GLY A C 1
ATOM 667 O O . GLY A 1 82 ? -2.114 7.227 1.931 1.00 93.62 82 GLY A O 1
ATOM 668 N N . LYS A 1 83 ? -1.622 8.479 3.727 1.00 95.06 83 LYS A N 1
ATOM 669 C CA . LYS A 1 83 ? -0.478 9.171 3.108 1.00 95.06 83 LYS A CA 1
ATOM 670 C C . LYS A 1 83 ? 0.593 8.204 2.596 1.00 95.06 83 LYS A C 1
ATOM 672 O O . LYS A 1 83 ? 1.085 8.378 1.486 1.00 95.06 83 LYS A O 1
ATOM 677 N N . ILE A 1 84 ? 0.940 7.191 3.394 1.00 95.12 84 ILE A N 1
ATOM 678 C CA . ILE A 1 84 ? 1.944 6.184 3.022 1.00 95.12 84 ILE A CA 1
ATOM 679 C C . ILE A 1 84 ? 1.456 5.375 1.813 1.00 95.12 84 ILE A C 1
ATOM 681 O O . ILE A 1 84 ? 2.160 5.304 0.811 1.00 95.12 84 ILE A O 1
ATOM 685 N N . SER A 1 85 ? 0.244 4.817 1.878 1.00 94.31 85 SER A N 1
ATOM 686 C CA . SER A 1 85 ? -0.342 4.016 0.796 1.00 94.31 85 SER A CA 1
ATOM 687 C C . SER A 1 85 ? -0.460 4.798 -0.510 1.00 94.31 85 SER A C 1
ATOM 689 O O . SER A 1 85 ? -0.041 4.297 -1.548 1.00 94.31 85 SER A O 1
ATOM 691 N N . TYR A 1 86 ? -0.922 6.049 -0.447 1.00 92.88 86 TYR A N 1
ATOM 692 C CA . TYR A 1 86 ? -0.985 6.944 -1.596 1.00 92.88 86 TYR A CA 1
ATOM 693 C C . TYR A 1 86 ? 0.393 7.145 -2.233 1.00 92.88 86 TYR A C 1
ATOM 695 O O . TYR A 1 86 ? 0.547 6.976 -3.438 1.00 92.88 86 TYR A O 1
ATOM 703 N N . PHE A 1 87 ? 1.419 7.435 -1.426 1.00 94.88 87 PHE A N 1
ATOM 704 C CA . PHE A 1 87 ? 2.775 7.636 -1.934 1.00 94.88 87 PHE A CA 1
ATOM 705 C C . PHE A 1 87 ? 3.355 6.370 -2.589 1.00 94.88 87 PHE A C 1
ATOM 707 O O . PHE A 1 87 ? 3.955 6.448 -3.658 1.00 94.88 87 PHE A O 1
ATOM 714 N N . LEU A 1 88 ? 3.132 5.195 -1.990 1.00 92.31 88 LEU A N 1
ATOM 715 C CA . LEU A 1 88 ? 3.530 3.898 -2.553 1.00 92.31 88 LEU A CA 1
ATOM 716 C C . LEU A 1 88 ? 2.830 3.600 -3.888 1.00 92.31 88 LEU A C 1
ATOM 718 O O . LEU A 1 88 ? 3.480 3.166 -4.840 1.00 92.31 88 LEU A O 1
ATOM 722 N N . LEU A 1 89 ? 1.522 3.853 -3.965 1.00 90.81 89 LEU A N 1
ATOM 723 C CA . LEU A 1 89 ? 0.730 3.631 -5.175 1.00 90.81 89 LEU A CA 1
ATOM 724 C C . LEU A 1 89 ? 1.066 4.626 -6.285 1.00 90.81 89 LEU A C 1
ATOM 726 O O . LEU A 1 89 ? 1.031 4.248 -7.449 1.00 90.81 89 LEU A O 1
ATOM 730 N N . LEU A 1 90 ? 1.444 5.857 -5.944 1.00 88.94 90 LEU A N 1
ATOM 731 C CA . LEU A 1 90 ? 1.915 6.851 -6.909 1.00 88.94 90 LEU A CA 1
ATOM 732 C C . LEU A 1 90 ? 3.301 6.488 -7.457 1.00 88.94 90 LEU A C 1
ATOM 734 O O . LEU A 1 90 ? 3.555 6.623 -8.653 1.00 88.94 90 LEU A O 1
ATOM 738 N N . LEU A 1 91 ? 4.201 5.988 -6.606 1.00 88.69 91 LEU A N 1
ATOM 739 C CA . LEU A 1 91 ? 5.526 5.537 -7.035 1.00 88.69 91 LEU A CA 1
ATOM 740 C C . LEU A 1 91 ? 5.465 4.310 -7.955 1.00 88.69 91 LEU A C 1
ATOM 742 O O . LEU A 1 91 ? 6.291 4.191 -8.858 1.00 88.69 91 LEU A O 1
ATOM 746 N N . HIS A 1 92 ? 4.489 3.419 -7.772 1.00 86.56 92 HIS A N 1
ATOM 747 C CA . HIS A 1 92 ? 4.332 2.208 -8.582 1.00 86.56 92 HIS A CA 1
ATOM 748 C C . HIS A 1 92 ? 4.388 2.450 -10.113 1.00 86.56 92 HIS A C 1
ATOM 750 O O . HIS A 1 92 ? 5.294 1.893 -10.748 1.00 86.56 92 HIS A O 1
ATOM 756 N N . PRO A 1 93 ? 3.503 3.266 -10.728 1.00 82.00 93 PRO A N 1
ATOM 757 C CA . PRO A 1 93 ? 3.527 3.536 -12.166 1.00 82.00 93 PRO A CA 1
ATOM 758 C C . PRO A 1 93 ? 4.762 4.336 -12.599 1.00 82.00 93 PRO A C 1
ATOM 760 O O . PRO A 1 93 ? 5.261 4.119 -13.701 1.00 82.00 93 PRO A O 1
ATOM 763 N N . LEU A 1 94 ? 5.316 5.198 -11.734 1.00 83.81 94 LEU A N 1
ATOM 764 C CA . LEU A 1 94 ? 6.556 5.925 -12.032 1.00 83.81 94 LEU A CA 1
ATOM 765 C C . LEU A 1 94 ? 7.746 4.970 -12.188 1.00 83.81 94 LEU A C 1
ATOM 767 O O . LEU A 1 94 ? 8.488 5.059 -13.165 1.00 83.81 94 LEU A O 1
ATOM 771 N N . LEU A 1 95 ? 7.910 4.011 -11.271 1.00 84.25 95 LEU A N 1
ATOM 772 C CA . LEU A 1 95 ? 8.963 2.995 -11.380 1.00 84.25 95 LEU A CA 1
ATOM 773 C C . LEU A 1 95 ? 8.729 2.056 -12.570 1.00 84.25 95 LEU A C 1
ATOM 775 O O . LEU A 1 95 ? 9.687 1.603 -13.199 1.00 84.25 95 LEU A O 1
ATOM 779 N N . LEU A 1 96 ? 7.465 1.776 -12.894 1.00 80.12 96 LEU A N 1
ATOM 780 C CA . LEU A 1 96 ? 7.111 0.984 -14.066 1.00 80.12 96 LEU A CA 1
ATOM 781 C C . LEU A 1 96 ? 7.525 1.699 -15.364 1.00 80.12 96 LEU A C 1
ATOM 783 O O . LEU A 1 96 ? 8.097 1.068 -16.249 1.00 80.12 96 LEU A O 1
ATOM 787 N N . ALA A 1 97 ? 7.308 3.015 -15.445 1.00 77.12 97 ALA A N 1
ATOM 788 C CA . ALA A 1 97 ? 7.736 3.837 -16.575 1.00 77.12 97 ALA A CA 1
ATOM 789 C C . ALA A 1 97 ? 9.268 3.859 -16.724 1.00 77.12 97 ALA A C 1
ATOM 791 O O . ALA A 1 97 ? 9.780 3.717 -17.835 1.00 77.12 97 ALA A O 1
ATOM 792 N N . VAL A 1 98 ? 10.010 3.948 -15.611 1.00 80.56 98 VAL A N 1
ATOM 793 C CA . VAL A 1 98 ? 11.485 3.880 -15.607 1.00 80.56 98 VAL A CA 1
ATOM 794 C C . VAL A 1 98 ? 11.992 2.538 -16.144 1.00 80.56 98 VAL A C 1
ATOM 796 O O . VAL A 1 98 ? 12.963 2.511 -16.897 1.00 80.56 98 VAL A O 1
ATOM 799 N N . ASN A 1 99 ? 11.316 1.428 -15.831 1.00 77.81 99 ASN A N 1
ATOM 800 C CA . ASN A 1 99 ? 11.695 0.091 -16.307 1.00 77.81 99 ASN A CA 1
ATOM 801 C C . ASN A 1 99 ? 11.630 -0.064 -17.843 1.00 77.81 99 ASN A C 1
ATOM 803 O O . ASN A 1 99 ? 12.204 -1.002 -18.387 1.00 77.81 99 ASN A O 1
ATOM 807 N N . VAL A 1 100 ? 10.915 0.821 -18.541 1.00 72.88 100 VAL A N 1
ATOM 808 C CA . VAL A 1 100 ? 10.658 0.734 -19.991 1.00 72.88 100 VAL A CA 1
ATOM 809 C C . VAL A 1 100 ? 11.628 1.609 -20.807 1.00 72.88 100 VAL A C 1
ATOM 811 O O . VAL A 1 100 ? 11.683 1.516 -22.036 1.00 72.88 100 VAL A O 1
ATOM 814 N N . LEU A 1 101 ? 12.455 2.426 -20.146 1.00 74.00 101 LEU A N 1
ATOM 815 C CA . LEU A 1 101 ? 13.483 3.234 -20.805 1.00 74.00 101 LEU A CA 1
ATOM 816 C C . LEU A 1 101 ? 14.605 2.338 -21.374 1.00 74.00 101 LEU A C 1
ATOM 818 O O . LEU A 1 101 ? 15.036 1.405 -20.696 1.00 74.00 101 LEU A O 1
ATOM 822 N N . PRO A 1 102 ? 15.089 2.588 -22.611 1.00 62.47 102 PRO A N 1
ATOM 823 C CA . PRO A 1 102 ? 14.962 3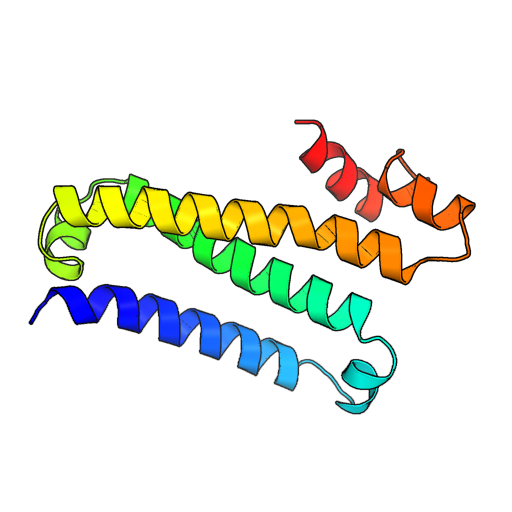.827 -23.390 1.00 62.47 102 PRO A CA 1
ATOM 824 C C . PRO A 1 102 ? 13.840 3.822 -24.446 1.00 62.47 102 PRO A C 1
ATOM 826 O O . PRO A 1 102 ? 13.808 4.701 -25.306 1.00 62.47 102 PRO A O 1
ATOM 829 N N . ASN A 1 103 ? 12.920 2.852 -24.435 1.00 65.56 103 ASN A N 1
ATOM 830 C CA . ASN A 1 103 ? 11.881 2.754 -25.460 1.00 65.56 103 ASN A CA 1
ATOM 831 C C . ASN A 1 103 ? 10.753 3.770 -25.197 1.00 65.56 103 ASN A C 1
ATOM 833 O O . ASN A 1 103 ? 9.707 3.454 -24.630 1.00 65.56 103 ASN A O 1
ATOM 837 N N . VAL A 1 104 ? 10.988 5.020 -25.606 1.00 61.09 104 VAL A N 1
ATOM 838 C CA . VAL A 1 104 ? 10.130 6.182 -25.314 1.00 61.09 104 VAL A CA 1
ATOM 839 C C . VAL A 1 104 ? 8.689 5.976 -25.801 1.00 61.09 104 VAL A C 1
ATOM 841 O O . VAL A 1 104 ? 7.754 6.374 -25.116 1.00 61.09 104 VAL A O 1
ATOM 844 N N . LYS A 1 105 ? 8.493 5.267 -26.926 1.00 59.81 105 LYS A N 1
ATOM 845 C CA . LYS A 1 105 ? 7.159 4.922 -27.457 1.00 59.81 105 LYS A CA 1
ATOM 846 C C . LYS A 1 105 ? 6.385 3.953 -26.557 1.00 59.81 105 LYS A C 1
ATOM 848 O O . LYS A 1 105 ? 5.164 4.032 -26.468 1.00 59.81 105 LYS A O 1
ATOM 853 N N . ALA A 1 106 ? 7.079 3.034 -25.888 1.00 60.09 106 ALA A N 1
ATOM 854 C CA . ALA A 1 106 ? 6.451 2.139 -24.923 1.00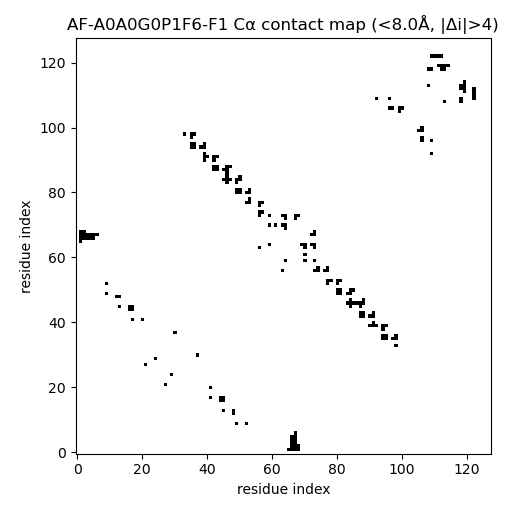 60.09 106 ALA A CA 1
ATOM 855 C C . ALA A 1 106 ? 6.178 2.855 -23.589 1.00 60.09 106 ALA A C 1
ATOM 857 O O . ALA A 1 106 ? 5.161 2.580 -22.961 1.00 60.09 106 ALA A O 1
ATOM 858 N N . ALA A 1 107 ? 7.020 3.818 -23.194 1.00 57.16 107 ALA A N 1
ATOM 859 C CA . ALA A 1 107 ? 6.792 4.648 -22.009 1.00 57.16 107 ALA A CA 1
ATOM 860 C C . ALA A 1 107 ? 5.558 5.559 -22.163 1.00 57.16 107 ALA A C 1
ATOM 862 O O . ALA A 1 107 ? 4.782 5.706 -21.222 1.00 57.16 107 ALA A O 1
ATOM 863 N N . THR A 1 108 ? 5.314 6.110 -23.360 1.00 59.12 108 THR A N 1
ATOM 864 C CA . THR A 1 108 ? 4.109 6.914 -23.630 1.00 59.12 108 THR A CA 1
ATOM 865 C C . THR A 1 108 ? 2.819 6.099 -23.558 1.00 59.12 108 THR A C 1
ATOM 867 O O . THR A 1 108 ? 1.806 6.641 -23.138 1.00 59.12 108 THR A O 1
ATOM 870 N N . ASN A 1 109 ? 2.847 4.796 -23.860 1.00 60.84 109 ASN A N 1
ATOM 871 C CA . ASN A 1 109 ? 1.677 3.911 -23.738 1.00 60.84 109 ASN A CA 1
ATOM 872 C C . ASN A 1 109 ? 1.248 3.643 -22.281 1.00 60.84 109 ASN A C 1
ATOM 874 O O . ASN A 1 109 ? 0.193 3.056 -22.057 1.00 60.84 109 ASN A O 1
ATOM 878 N N . PHE A 1 110 ? 2.062 4.032 -21.293 1.00 60.34 110 PHE A N 1
ATOM 879 C CA . PHE A 1 110 ? 1.678 4.019 -19.877 1.00 60.34 110 PHE A CA 1
ATOM 880 C C . PHE A 1 110 ? 1.033 5.328 -19.415 1.00 60.34 110 PHE A C 1
ATOM 882 O O . PHE A 1 110 ? 0.471 5.366 -18.328 1.00 60.34 110 PHE A O 1
ATOM 889 N N . LEU A 1 111 ? 1.123 6.397 -20.210 1.00 62.50 111 LEU A N 1
ATOM 890 C CA . LEU A 1 111 ? 0.490 7.691 -19.928 1.00 62.50 111 LEU A CA 1
ATOM 891 C C . LEU A 1 111 ? -0.715 7.944 -20.843 1.00 62.50 111 LEU A C 1
ATOM 893 O O . LEU A 1 111 ? -1.669 8.598 -20.438 1.00 62.50 111 LEU A O 1
ATOM 897 N N . TYR A 1 112 ? -0.690 7.394 -22.057 1.00 61.44 112 TYR A N 1
ATOM 898 C CA . TYR A 1 112 ? -1.749 7.482 -23.058 1.00 61.44 112 TYR A CA 1
ATOM 899 C C . TYR A 1 112 ? -2.390 6.112 -23.281 1.00 61.44 112 TYR A C 1
ATOM 901 O O . TYR A 1 112 ? -1.709 5.091 -23.188 1.00 61.44 112 TYR A O 1
ATOM 909 N N . LEU A 1 113 ? -3.691 6.089 -23.604 1.00 59.41 113 LEU A N 1
ATOM 910 C CA . LEU A 1 113 ? -4.396 4.846 -23.919 1.00 59.41 113 LEU A CA 1
ATOM 911 C C . LEU A 1 113 ? -3.689 4.117 -25.077 1.00 59.41 113 LEU A C 1
ATOM 913 O O . LEU A 1 113 ? -3.570 4.621 -26.192 1.00 59.41 113 LEU A O 1
ATOM 917 N N . SER A 1 114 ? -3.217 2.917 -24.771 1.00 62.47 114 SER A N 1
ATOM 918 C CA . SER A 1 114 ? -2.619 1.941 -25.672 1.00 62.47 114 SER A CA 1
ATOM 919 C C . SER A 1 114 ? -3.704 1.139 -26.411 1.00 62.47 114 SER A C 1
ATOM 921 O O . SER A 1 114 ? -4.892 1.237 -26.120 1.00 62.47 114 SER A O 1
ATOM 923 N N . GLN A 1 115 ? -3.326 0.280 -27.360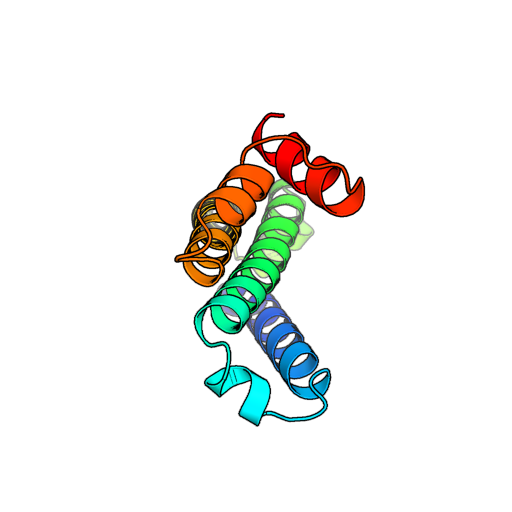 1.00 63.59 115 GLN A N 1
ATOM 924 C CA . GLN A 1 115 ? -4.271 -0.656 -28.000 1.00 63.59 115 GLN A CA 1
ATOM 925 C C . GLN A 1 115 ? -4.694 -1.815 -27.082 1.00 63.59 115 GLN A C 1
ATOM 927 O O . GLN A 1 115 ? -5.570 -2.603 -27.429 1.00 63.59 115 GLN A O 1
ATOM 932 N N . ASN A 1 116 ? -4.061 -1.951 -25.916 1.00 66.25 116 ASN A N 1
ATOM 933 C CA . ASN A 1 116 ? -4.303 -3.058 -25.008 1.00 66.25 116 ASN A CA 1
ATOM 934 C C . ASN A 1 116 ? -5.185 -2.614 -23.832 1.00 66.25 116 ASN A C 1
ATOM 936 O O . ASN A 1 116 ? -4.768 -1.814 -22.990 1.00 66.25 116 ASN A O 1
ATOM 940 N N . ASN A 1 117 ? -6.393 -3.180 -23.762 1.00 64.69 117 ASN A N 1
ATOM 941 C CA . ASN A 1 117 ? -7.414 -2.819 -22.775 1.00 64.69 117 ASN A CA 1
ATOM 942 C C . ASN A 1 117 ? -6.917 -2.938 -21.328 1.00 64.69 117 ASN A C 1
ATOM 944 O O . ASN A 1 117 ? -7.272 -2.108 -20.497 1.00 64.69 117 ASN A O 1
ATOM 948 N N . VAL A 1 118 ? -6.049 -3.913 -21.028 1.00 66.38 118 VAL A N 1
ATOM 949 C CA . VAL A 1 118 ? -5.514 -4.121 -19.669 1.00 66.38 118 VAL A CA 1
ATOM 950 C C . VAL A 1 118 ? -4.682 -2.922 -19.202 1.00 66.38 118 VAL A C 1
ATOM 952 O O . VAL A 1 118 ? -4.788 -2.506 -18.051 1.00 66.38 118 VAL A O 1
ATOM 955 N N . TYR A 1 119 ? -3.895 -2.329 -20.101 1.00 63.03 119 TYR A N 1
ATOM 956 C CA . TYR A 1 119 ? -3.101 -1.141 -19.789 1.00 63.03 119 TYR A CA 1
ATOM 957 C C . TYR A 1 119 ? -3.988 0.104 -19.692 1.00 63.03 119 TYR A C 1
ATOM 959 O O . TYR A 1 119 ? -3.812 0.908 -18.781 1.00 63.03 119 TYR A O 1
ATOM 967 N N . ASN A 1 120 ? -4.999 0.218 -20.558 1.00 71.19 120 ASN A N 1
ATOM 968 C CA . ASN A 1 120 ? -5.913 1.363 -20.577 1.00 71.19 120 ASN A CA 1
ATOM 969 C C . ASN A 1 120 ? -6.718 1.506 -19.291 1.00 71.19 120 ASN A C 1
ATOM 971 O O . ASN A 1 120 ? -6.885 2.624 -18.816 1.00 71.19 120 ASN A O 1
ATOM 975 N N . PHE A 1 121 ? -7.178 0.401 -18.699 1.00 71.00 121 PHE A N 1
ATOM 976 C CA . PHE A 1 121 ? -7.868 0.457 -17.408 1.00 71.00 121 PHE A CA 1
ATOM 977 C C . PHE A 1 121 ? -6.962 0.990 -16.292 1.00 71.00 121 PHE A C 1
ATOM 979 O O . PHE A 1 121 ? -7.421 1.763 -15.455 1.00 71.00 121 PHE A O 1
ATOM 986 N N . GLY A 1 122 ? -5.672 0.637 -16.312 1.00 65.94 122 GLY A N 1
ATOM 987 C CA . GLY A 1 122 ? -4.686 1.185 -15.379 1.00 65.94 122 GLY A CA 1
ATOM 988 C C . GLY A 1 122 ? -4.452 2.686 -15.572 1.00 65.94 122 GLY A C 1
ATOM 989 O O . GLY A 1 122 ? -4.402 3.425 -14.594 1.00 65.94 122 GLY A O 1
ATOM 990 N N . VAL A 1 123 ? -4.365 3.147 -16.824 1.00 67.00 123 VAL A N 1
ATOM 991 C CA . VAL A 1 123 ? -4.207 4.576 -17.158 1.00 67.00 123 VAL A CA 1
ATOM 992 C C . VAL A 1 123 ? -5.459 5.378 -16.797 1.00 67.00 123 VAL A C 1
ATOM 994 O O . VAL A 1 123 ? -5.354 6.452 -16.218 1.00 67.00 123 VAL A O 1
ATOM 997 N N . LEU A 1 124 ? -6.654 4.856 -17.078 1.00 68.69 124 LEU A N 1
ATOM 998 C CA . LEU A 1 124 ? -7.914 5.525 -16.742 1.00 68.69 124 LEU A CA 1
ATOM 999 C C . LEU A 1 124 ? -8.084 5.721 -15.231 1.00 68.69 124 LEU A C 1
ATOM 1001 O O . LEU A 1 124 ? -8.567 6.769 -14.817 1.00 68.69 124 LEU A O 1
ATOM 1005 N N . ALA A 1 125 ? -7.630 4.770 -14.410 1.00 66.19 125 ALA A N 1
ATOM 1006 C CA . ALA A 1 125 ? -7.656 4.895 -12.952 1.00 66.19 125 ALA A CA 1
ATOM 1007 C C . ALA A 1 125 ? -6.732 6.001 -12.400 1.00 66.19 125 ALA A C 1
ATOM 1009 O O . ALA A 1 125 ? -6.898 6.402 -11.255 1.00 66.19 125 ALA A O 1
ATOM 1010 N N . LEU A 1 126 ? -5.759 6.486 -13.181 1.00 63.28 126 LEU A N 1
ATOM 1011 C CA . LEU A 1 126 ? -4.940 7.651 -12.821 1.00 63.28 126 LEU A CA 1
ATOM 1012 C C . LEU A 1 126 ? -5.634 8.987 -13.130 1.00 63.28 126 LEU A C 1
ATOM 1014 O O . LEU A 1 126 ? -5.282 9.995 -12.524 1.00 63.28 126 LEU A O 1
ATOM 1018 N N . TYR A 1 127 ? -6.566 9.005 -14.087 1.00 61.19 127 TYR A N 1
ATOM 1019 C CA . TYR A 1 127 ? -7.276 10.214 -14.523 1.00 61.19 127 TYR A CA 1
ATOM 1020 C C . TYR A 1 127 ? -8.615 10.442 -13.805 1.00 61.19 127 TYR A C 1
ATOM 1022 O O . TYR A 1 127 ? -9.137 11.556 -13.875 1.00 61.19 127 TYR A O 1
ATOM 1030 N N . LEU A 1 128 ? -9.170 9.408 -13.165 1.00 54.53 128 LEU A N 1
ATOM 1031 C CA . LEU A 1 128 ? -10.427 9.449 -12.407 1.00 54.53 128 LEU A CA 1
ATOM 1032 C C . LEU A 1 128 ? -10.185 9.786 -10.929 1.00 54.53 128 LEU A C 1
ATOM 1034 O O . LEU A 1 128 ? -10.994 10.562 -10.375 1.00 54.53 128 LEU A O 1
#

Solvent-accessible surface area (backbone atoms only — not comparable to full-atom values): 6808 Å² total; per-residue (Å²): 126,47,52,55,56,45,58,47,54,54,50,52,52,48,50,49,53,54,51,52,56,56,70,70,45,94,54,73,64,54,45,74,74,38,48,44,51,45,52,19,52,51,31,34,56,50,11,51,55,37,39,54,50,24,58,62,46,66,65,70,47,73,71,56,22,65,30,37,61,34,65,70,48,34,52,55,46,26,55,51,36,38,55,51,15,51,53,29,47,58,45,18,61,54,32,44,41,59,59,42,62,86,44,60,76,64,36,48,42,66,75,40,82,46,97,46,68,78,55,28,56,58,40,50,66,75,75,108

InterPro domains:
  IPR013130 Ferric reductase transmembrane component-like domain [PF01794] (45-127)

pLDDT: mean 81.85, std 12.27, range [49.44, 95.62]

Foldseek 3Di:
DLQVQVVVVLVVVLVVQVVVVCVPDPDPVVCVVQVLLNLLVSLLSNLVSLLVVLVVLVVLDPVVCSNNVHSVSSVVSSVVSNVSSVVSNVVNLVSVLVSCPPPVVVSVCQCDPDPDPVSNVNNVVVVD